Protein AF-A0A9E1Y8K3-F1 (afdb_monomer_lite)

Foldseek 3Di:
DDDQPPLVNDDLVRLVVLLVVLVPDDPVVNCVVCVVNNHDPVSNVVSVVCVVPVVPPPPPVVVVVVVVVVVVVVVVVVVVVVVVLVVLQVVLLVVLLVVLVVLDPPDDDRDPVSVVVNVVSLVSSVVSRHDSVSSVVSNVD

Structure (mmCIF, N/CA/C/O backbone):
data_AF-A0A9E1Y8K3-F1
#
_entry.id   AF-A0A9E1Y8K3-F1
#
loop_
_atom_site.group_PDB
_atom_site.id
_atom_site.type_symbol
_atom_site.label_atom_id
_atom_site.label_alt_id
_atom_site.label_comp_id
_atom_site.label_asym_id
_atom_site.label_entity_id
_atom_site.label_seq_id
_atom_site.pdbx_PDB_ins_code
_atom_site.Cartn_x
_atom_site.Cartn_y
_atom_site.Cartn_z
_atom_site.occupancy
_atom_site.B_iso_or_equiv
_atom_site.auth_seq_id
_atom_site.auth_comp_id
_atom_site.auth_asym_id
_atom_site.auth_atom_id
_atom_site.pdbx_PDB_model_num
ATOM 1 N N . MET A 1 1 ? -9.359 -16.410 57.277 1.00 33.66 1 MET A N 1
ATOM 2 C CA . MET A 1 1 ? -8.849 -15.115 56.788 1.00 33.66 1 MET A CA 1
ATOM 3 C C . MET A 1 1 ? -9.085 -15.085 55.294 1.00 33.66 1 MET A C 1
ATOM 5 O O . MET A 1 1 ? -8.406 -15.805 54.576 1.00 33.66 1 MET A O 1
ATOM 9 N N . SER A 1 2 ? -10.144 -14.404 54.858 1.00 40.62 2 SER A N 1
ATOM 10 C CA . SER A 1 2 ? -10.563 -14.397 53.454 1.00 40.62 2 SER A CA 1
ATOM 11 C C . SER A 1 2 ? -9.537 -13.628 52.632 1.00 40.62 2 SER A C 1
ATOM 13 O O . SER A 1 2 ? -9.235 -12.478 52.930 1.00 40.62 2 SER A O 1
ATOM 15 N N . THR A 1 3 ? -8.951 -14.293 51.646 1.00 45.00 3 THR A N 1
ATOM 16 C CA . THR A 1 3 ? -7.951 -13.719 50.749 1.00 45.00 3 THR A CA 1
ATOM 17 C C . THR A 1 3 ? -8.635 -12.720 49.823 1.00 45.00 3 THR A C 1
ATOM 19 O O . THR A 1 3 ? -9.343 -13.122 48.901 1.00 45.00 3 THR A O 1
ATOM 22 N N . GLU A 1 4 ? -8.455 -11.428 50.089 1.00 52.00 4 GLU A N 1
ATOM 23 C CA . GLU A 1 4 ? -8.949 -10.344 49.240 1.00 52.00 4 GLU A CA 1
ATOM 24 C C . GLU A 1 4 ? -8.302 -10.444 47.848 1.00 52.00 4 GLU A C 1
ATOM 26 O O . GLU A 1 4 ? -7.125 -10.131 47.652 1.00 52.00 4 GLU A O 1
ATOM 31 N N . LYS A 1 5 ? -9.069 -10.903 46.851 1.00 56.53 5 LYS A N 1
ATOM 32 C CA . LYS A 1 5 ? -8.711 -10.727 45.441 1.00 56.53 5 LYS A CA 1
ATOM 33 C C . LYS A 1 5 ? -8.808 -9.236 45.135 1.00 56.53 5 LYS A C 1
ATOM 35 O O . LYS A 1 5 ? -9.896 -8.720 44.907 1.00 56.53 5 LYS A O 1
ATOM 40 N N . SER A 1 6 ? -7.660 -8.560 45.140 1.00 60.91 6 SER A N 1
ATOM 41 C CA . SER A 1 6 ? -7.538 -7.143 44.785 1.00 60.91 6 SER A CA 1
ATOM 42 C C . SER A 1 6 ? -8.340 -6.827 43.517 1.00 60.91 6 SER A C 1
ATOM 44 O O . SER A 1 6 ? -8.236 -7.550 42.518 1.00 60.91 6 SER A O 1
ATOM 46 N N . SER A 1 7 ? -9.116 -5.741 43.540 1.00 60.88 7 SER A N 1
ATOM 47 C CA . SER A 1 7 ? -9.928 -5.237 42.418 1.00 60.88 7 SER A CA 1
ATOM 48 C C . SER A 1 7 ? -9.117 -5.032 41.125 1.00 60.88 7 SER A C 1
ATOM 50 O O . SER A 1 7 ? -9.669 -5.037 40.023 1.00 60.88 7 SER A O 1
ATOM 52 N N . GLN A 1 8 ? -7.788 -4.946 41.238 1.00 64.69 8 GLN A N 1
ATOM 53 C CA . GLN A 1 8 ? -6.845 -4.877 40.119 1.00 64.69 8 GLN A CA 1
ATOM 54 C C . GLN A 1 8 ? -6.645 -6.208 39.373 1.00 64.69 8 GLN A C 1
ATOM 56 O O . GLN A 1 8 ? -6.268 -6.191 38.206 1.00 64.69 8 GLN A O 1
ATOM 61 N N . SER A 1 9 ? -6.924 -7.356 39.998 1.00 79.06 9 SER A N 1
ATOM 62 C CA . SER A 1 9 ? -6.771 -8.688 39.379 1.00 79.06 9 SER A CA 1
ATOM 63 C C . SER A 1 9 ? -7.934 -9.094 38.464 1.00 79.06 9 SER A C 1
ATOM 65 O O . SER A 1 9 ? -7.854 -10.106 37.770 1.00 79.06 9 SER A O 1
ATOM 67 N N . TRP A 1 10 ? -9.014 -8.308 38.448 1.00 82.81 10 TRP A N 1
ATOM 68 C CA . TRP A 1 10 ? -10.224 -8.600 37.684 1.00 82.81 10 TRP A CA 1
ATOM 69 C C . TRP A 1 10 ? -10.087 -8.169 36.226 1.00 82.81 10 TRP A C 1
ATOM 71 O O . TRP A 1 10 ? -9.886 -6.986 35.931 1.00 82.81 10 TRP A O 1
ATOM 81 N N . THR A 1 11 ? -10.268 -9.123 35.311 1.00 85.62 11 THR A N 1
ATOM 82 C CA . THR A 1 11 ? -10.326 -8.852 33.865 1.00 85.62 11 THR A CA 1
ATOM 83 C C . THR A 1 11 ? -11.600 -8.086 33.490 1.00 85.62 11 THR A C 1
ATOM 85 O O . THR A 1 11 ? -12.611 -8.170 34.186 1.00 85.62 11 THR 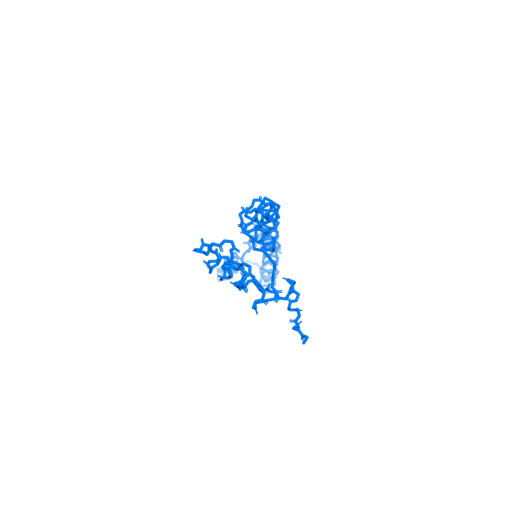A O 1
ATOM 88 N N . LYS A 1 12 ? -11.595 -7.359 32.360 1.00 85.75 12 LYS A N 1
ATOM 89 C CA . LYS A 1 12 ? -12.778 -6.600 31.899 1.00 85.75 12 LYS A CA 1
ATOM 90 C C . LYS A 1 12 ? -14.023 -7.488 31.741 1.00 85.75 12 LYS A C 1
ATOM 92 O O . LYS A 1 12 ? -15.110 -7.070 32.118 1.00 85.75 12 LYS A O 1
ATOM 97 N N . ALA A 1 13 ? -13.858 -8.718 31.249 1.00 87.62 13 ALA A N 1
ATOM 98 C CA . ALA A 1 13 ? -14.954 -9.679 31.118 1.00 87.62 13 ALA A CA 1
ATOM 99 C C . ALA A 1 13 ? -15.578 -10.041 32.479 1.00 87.62 13 ALA A C 1
ATOM 101 O O . ALA A 1 13 ? -16.793 -9.980 32.628 1.00 87.62 13 ALA A O 1
ATOM 102 N N . GLN A 1 14 ? -14.750 -10.316 33.491 1.00 88.19 14 GLN A N 1
ATOM 103 C CA . GLN A 1 14 ? -15.217 -10.628 34.849 1.00 88.19 14 GLN A CA 1
ATOM 104 C C . GLN A 1 14 ? -15.878 -9.426 35.530 1.00 88.19 14 GLN A C 1
ATOM 106 O O . GLN A 1 14 ? -16.865 -9.581 36.242 1.00 88.19 14 GLN A O 1
ATOM 111 N N . ARG A 1 15 ? -15.364 -8.208 35.302 1.00 89.12 15 ARG A N 1
ATOM 112 C CA . ARG A 1 15 ? -16.006 -6.982 35.805 1.00 89.12 15 ARG A CA 1
ATOM 113 C C . ARG A 1 15 ? -17.405 -6.811 35.215 1.00 89.12 15 ARG A C 1
ATOM 115 O O . ARG A 1 15 ? -18.317 -6.429 35.937 1.00 89.12 15 ARG A O 1
ATOM 122 N N . LEU A 1 16 ? -17.576 -7.105 33.923 1.00 88.62 16 LEU A N 1
ATOM 123 C CA . LEU A 1 16 ? -18.877 -7.046 33.258 1.00 88.62 16 LEU A CA 1
ATOM 124 C C . LEU A 1 16 ? -19.850 -8.089 33.821 1.00 88.62 16 LEU A C 1
ATOM 126 O O . LEU A 1 16 ? -20.994 -7.750 34.101 1.00 88.62 16 LEU A O 1
ATOM 130 N N . GLU A 1 17 ? -19.392 -9.325 34.021 1.00 89.12 17 GLU A N 1
ATOM 131 C CA . GLU A 1 17 ? -20.184 -10.398 34.635 1.00 89.12 17 GLU A CA 1
ATOM 132 C C . GLU A 1 17 ? -20.665 -10.010 36.036 1.00 89.12 17 GLU A C 1
ATOM 134 O O . GLU A 1 17 ? -21.866 -10.018 36.296 1.00 89.12 17 GLU A O 1
ATOM 139 N N . ALA A 1 18 ? -19.768 -9.494 36.881 1.00 87.69 18 ALA A N 1
ATOM 140 C CA . ALA A 1 18 ? -20.140 -8.995 38.202 1.00 87.69 18 ALA A CA 1
ATOM 141 C C . ALA A 1 18 ? -21.149 -7.838 38.148 1.00 87.69 18 ALA A C 1
ATOM 143 O O . ALA A 1 18 ? -22.065 -7.785 38.966 1.00 87.69 18 ALA A O 1
ATOM 144 N N . ILE A 1 19 ? -21.024 -6.911 37.190 1.00 88.81 19 ILE A N 1
ATOM 145 C CA . ILE A 1 19 ? -22.012 -5.837 36.997 1.00 88.81 19 ILE A CA 1
ATOM 146 C C . ILE A 1 19 ? -23.380 -6.415 36.607 1.00 88.81 19 ILE A C 1
ATOM 148 O O . ILE A 1 19 ? -24.396 -5.923 37.099 1.00 88.81 19 ILE A O 1
ATOM 152 N N . MET A 1 20 ? -23.421 -7.435 35.742 1.00 88.00 20 MET A N 1
ATOM 153 C CA . MET A 1 20 ? -24.665 -8.090 35.320 1.00 88.00 20 MET A CA 1
ATOM 154 C C . MET A 1 20 ? -25.336 -8.828 36.481 1.00 88.00 20 MET A C 1
ATOM 156 O O . MET A 1 20 ? -26.532 -8.637 36.706 1.00 88.00 20 MET A O 1
ATOM 160 N N . ASP A 1 21 ? -24.566 -9.579 37.266 1.00 85.56 21 ASP A N 1
ATOM 161 C CA . ASP A 1 21 ? -25.060 -10.282 38.454 1.00 85.56 21 ASP A CA 1
ATOM 162 C C . ASP A 1 21 ? -25.622 -9.296 39.485 1.00 85.56 21 ASP A C 1
ATOM 164 O O . ASP A 1 21 ? -26.721 -9.471 40.014 1.00 85.56 21 ASP A O 1
ATOM 168 N N . CYS A 1 22 ? -24.900 -8.197 39.716 1.00 84.69 22 CYS A N 1
ATOM 169 C CA . CYS A 1 22 ? -25.273 -7.159 40.670 1.00 84.69 22 CYS A CA 1
ATOM 170 C C . CYS A 1 22 ? -26.446 -6.284 40.208 1.00 84.69 22 CYS A C 1
ATOM 172 O O . CYS A 1 22 ? -27.049 -5.604 41.036 1.00 84.69 22 CYS A O 1
ATOM 174 N N . HIS A 1 23 ? -26.794 -6.278 38.917 1.00 80.62 23 HIS A N 1
ATOM 175 C CA . HIS A 1 23 ? -27.844 -5.410 38.376 1.00 80.62 23 HIS A CA 1
ATOM 176 C C . HIS A 1 23 ? -29.239 -5.742 38.927 1.00 80.62 23 HIS A C 1
ATOM 178 O O . HIS A 1 23 ? -30.090 -4.860 39.022 1.00 80.62 23 HIS A O 1
ATOM 184 N N . SER A 1 24 ? -29.488 -7.008 39.272 1.00 79.25 24 SER A N 1
ATOM 185 C CA . SER A 1 24 ? -30.803 -7.485 39.725 1.00 79.25 24 SER A CA 1
ATOM 186 C C . SER A 1 24 ? -30.934 -7.612 41.250 1.00 79.25 24 SER A C 1
ATOM 188 O O . SER A 1 24 ? -32.009 -7.943 41.753 1.00 79.25 24 SER A O 1
ATOM 190 N N . LEU A 1 25 ? -29.851 -7.369 41.995 1.00 83.25 25 LEU A N 1
ATOM 191 C CA . LEU A 1 25 ? -29.770 -7.612 43.435 1.00 83.25 25 LEU A CA 1
ATOM 192 C C . LEU A 1 25 ? -30.085 -6.345 44.248 1.00 83.25 25 LEU A C 1
ATOM 194 O O . LEU A 1 25 ? -29.614 -5.256 43.936 1.00 83.25 25 LEU A O 1
ATOM 198 N N . ASN A 1 26 ? -30.836 -6.506 45.343 1.00 83.00 26 ASN A N 1
ATOM 199 C CA . ASN A 1 26 ? -31.027 -5.461 46.360 1.00 83.00 26 ASN A CA 1
ATOM 200 C C . ASN A 1 26 ? -29.731 -5.225 47.164 1.00 83.00 26 ASN A C 1
ATOM 202 O O . ASN A 1 26 ? -28.899 -6.128 47.251 1.00 83.00 26 ASN A O 1
ATOM 206 N N . ASP A 1 27 ? -29.595 -4.066 47.822 1.00 79.19 27 ASP A N 1
ATOM 207 C CA . ASP A 1 27 ? -28.373 -3.636 48.539 1.00 79.19 27 ASP A CA 1
ATOM 208 C C . ASP A 1 27 ? -27.820 -4.667 49.549 1.00 79.19 27 ASP A C 1
ATOM 210 O O . ASP A 1 27 ? -26.601 -4.853 49.651 1.00 79.19 27 ASP A O 1
ATOM 214 N N . ASP A 1 28 ? -28.691 -5.403 50.245 1.00 79.62 28 ASP A N 1
ATOM 215 C CA . ASP A 1 28 ? -28.275 -6.462 51.176 1.00 79.62 28 ASP A CA 1
ATOM 216 C C . ASP A 1 28 ? -27.636 -7.652 50.448 1.00 79.62 28 ASP A C 1
ATOM 218 O O . ASP A 1 28 ? -26.592 -8.169 50.851 1.00 79.62 28 ASP A O 1
ATOM 222 N N . ARG A 1 29 ? -28.237 -8.072 49.328 1.00 81.69 29 ARG A N 1
ATOM 223 C CA . ARG A 1 29 ? -27.730 -9.182 48.508 1.00 81.69 29 ARG A CA 1
ATOM 224 C C . ARG A 1 29 ? -26.478 -8.783 47.738 1.00 81.69 29 ARG A C 1
ATOM 226 O O . ARG A 1 29 ? -25.571 -9.598 47.600 1.00 81.69 29 ARG A O 1
ATOM 233 N N . LEU A 1 30 ? -26.405 -7.527 47.301 1.00 83.75 30 LEU A N 1
ATOM 234 C CA . LEU A 1 30 ? -25.216 -6.939 46.698 1.00 83.75 30 LEU A CA 1
ATOM 235 C C . LEU A 1 30 ? -24.032 -7.002 47.667 1.00 83.75 30 LEU A C 1
ATOM 237 O O . LEU A 1 30 ? -22.939 -7.413 47.286 1.00 83.75 30 LEU A O 1
ATOM 241 N N . SER A 1 31 ? -24.259 -6.642 48.932 1.00 82.75 31 SER A N 1
ATOM 242 C CA . SER A 1 31 ? -23.231 -6.679 49.974 1.00 82.75 31 SER A CA 1
ATOM 243 C C . SER A 1 31 ? -22.744 -8.103 50.260 1.00 82.75 31 SER A C 1
ATOM 245 O O . SER A 1 31 ? -21.540 -8.307 50.422 1.00 82.75 31 SER A O 1
ATOM 247 N N . SER A 1 32 ? -23.642 -9.093 50.272 1.00 85.25 32 SER A N 1
ATOM 248 C CA . SER A 1 32 ? -23.274 -10.510 50.409 1.00 85.25 32 SER A CA 1
ATOM 249 C C . SER A 1 32 ? -22.462 -11.017 49.214 1.00 85.25 32 SER A C 1
ATOM 251 O O . SER A 1 32 ? -21.374 -11.553 49.414 1.00 85.25 32 SER A O 1
ATOM 253 N N . TYR A 1 33 ? -22.912 -10.752 47.983 1.00 85.56 33 TYR A N 1
ATOM 254 C CA . TYR A 1 33 ? -22.184 -11.111 46.758 1.00 85.56 33 TYR A CA 1
ATOM 255 C C . TYR A 1 33 ? -20.790 -10.473 46.712 1.00 85.56 33 TYR A C 1
ATOM 257 O O . TYR A 1 33 ? -19.803 -11.120 46.364 1.00 85.56 33 TYR A O 1
ATOM 265 N N . CYS A 1 34 ? -20.689 -9.202 47.109 1.00 85.31 34 CYS A N 1
ATOM 266 C CA . CYS A 1 34 ? -19.426 -8.480 47.187 1.00 85.31 34 CYS A CA 1
ATOM 267 C C . CYS A 1 34 ? -18.449 -9.158 48.162 1.00 85.31 34 CYS A C 1
ATOM 269 O O . CYS A 1 34 ? -17.287 -9.373 47.821 1.00 85.31 34 CYS A O 1
ATOM 271 N N . ARG A 1 35 ? -18.927 -9.572 49.343 1.00 85.56 35 ARG A N 1
ATOM 272 C CA . ARG A 1 35 ? -18.113 -10.283 50.345 1.00 85.56 35 ARG A CA 1
ATOM 273 C C . ARG A 1 35 ? -17.654 -11.660 49.866 1.00 85.56 35 ARG A C 1
ATOM 275 O O . ARG A 1 35 ? -16.510 -12.020 50.124 1.00 85.56 35 ARG A O 1
ATOM 282 N N . GLU A 1 36 ? -18.512 -12.403 49.170 1.00 84.31 36 GLU A N 1
ATOM 283 C CA . GLU A 1 36 ? -18.173 -13.717 48.599 1.00 84.31 36 GLU A CA 1
ATOM 284 C C . GLU A 1 36 ? -17.104 -13.610 47.507 1.00 84.31 36 GLU A C 1
ATOM 286 O O . GLU A 1 36 ? -16.179 -14.419 47.451 1.00 84.31 36 GLU A O 1
ATOM 291 N N . ASN A 1 37 ? -17.191 -12.568 46.680 1.00 81.56 37 ASN A N 1
ATOM 292 C CA . ASN A 1 37 ? -16.279 -12.345 45.561 1.00 81.56 37 ASN A CA 1
ATOM 293 C C . ASN A 1 37 ? -15.041 -11.503 45.922 1.00 81.56 37 ASN A C 1
ATOM 295 O O . ASN A 1 37 ? -14.169 -11.296 45.077 1.00 81.56 37 ASN A O 1
ATOM 299 N N . GLY A 1 38 ? -14.929 -11.03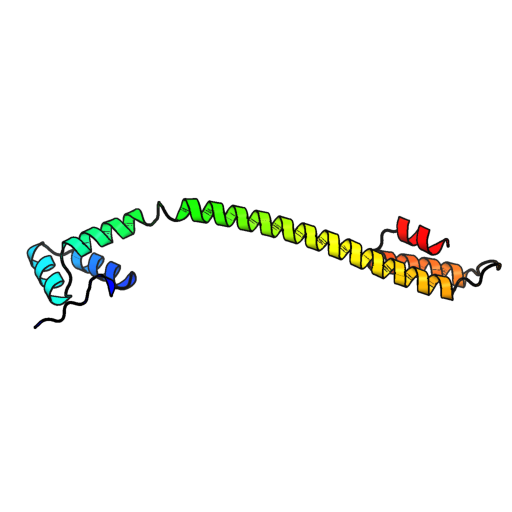0 47.167 1.00 83.31 38 GLY A N 1
ATOM 300 C CA . GLY A 1 38 ? -13.802 -10.215 47.633 1.00 83.31 38 GLY A CA 1
ATOM 301 C C . GLY A 1 38 ? -13.755 -8.811 47.019 1.00 83.31 38 GLY A C 1
ATOM 302 O O . GLY A 1 38 ? -12.679 -8.240 46.869 1.00 83.31 38 GLY A O 1
ATOM 303 N N . ILE A 1 39 ? -14.911 -8.266 46.641 1.00 86.69 39 ILE A N 1
ATOM 304 C CA . ILE A 1 39 ? -15.068 -6.928 46.059 1.00 86.69 39 ILE A CA 1
ATOM 305 C C . ILE A 1 39 ? -15.965 -6.067 46.953 1.00 86.69 39 ILE A C 1
ATOM 307 O O . ILE A 1 39 ? -16.554 -6.544 47.917 1.00 86.69 39 ILE A O 1
ATOM 311 N N . TYR A 1 40 ? -16.066 -4.773 46.653 1.00 86.81 40 TYR A N 1
ATOM 312 C CA . TYR A 1 40 ? -16.876 -3.832 47.424 1.00 86.81 40 TYR A CA 1
ATOM 313 C C . TYR A 1 40 ? -17.910 -3.172 46.505 1.00 86.81 40 TYR A C 1
ATOM 315 O O . TYR A 1 40 ? -17.619 -2.971 45.324 1.00 86.81 40 TYR A O 1
ATOM 323 N N . PRO A 1 41 ? -19.077 -2.747 47.026 1.00 86.19 41 PRO A N 1
ATOM 324 C CA . PRO A 1 41 ? -20.124 -2.133 46.206 1.00 86.19 41 PRO A CA 1
ATOM 325 C C . PRO A 1 41 ? -19.670 -0.890 45.423 1.00 86.19 41 PRO A C 1
ATOM 327 O O . PRO A 1 41 ? -20.191 -0.613 44.344 1.00 86.19 41 PRO A O 1
ATOM 330 N N . HIS A 1 42 ? -18.690 -0.139 45.939 1.00 86.06 42 HIS A N 1
ATOM 331 C CA . HIS A 1 42 ? -18.140 1.021 45.234 1.00 86.06 42 HIS A CA 1
ATOM 332 C C . HIS A 1 42 ? -17.352 0.622 43.977 1.00 86.06 42 HIS A C 1
ATOM 334 O O . HIS A 1 42 ? -17.475 1.311 42.970 1.00 86.06 42 HIS A O 1
ATOM 340 N N . HIS A 1 43 ? -16.648 -0.518 43.988 1.00 87.88 43 HIS A N 1
ATOM 341 C CA . HIS A 1 43 ? -15.938 -1.034 42.813 1.00 87.88 43 HIS A CA 1
ATOM 342 C C . HIS A 1 43 ? -16.908 -1.359 41.669 1.00 87.88 43 HIS A C 1
ATOM 344 O O . HIS A 1 43 ? -16.649 -1.017 40.522 1.00 87.88 43 HIS A O 1
ATOM 350 N N . VAL A 1 44 ? -18.066 -1.959 41.971 1.00 87.88 44 VAL A N 1
ATOM 351 C CA . VAL A 1 44 ? -19.086 -2.281 40.953 1.00 87.88 44 VAL A CA 1
ATOM 352 C C . VAL A 1 44 ? -19.653 -1.004 40.316 1.00 87.88 44 VAL A C 1
ATOM 354 O O . VAL A 1 44 ? -19.865 -0.946 39.104 1.00 87.88 44 VAL A O 1
ATOM 357 N N . LYS A 1 45 ? -19.870 0.044 41.123 1.00 87.56 45 LYS A N 1
ATOM 358 C CA . LYS A 1 45 ? -20.328 1.359 40.641 1.00 87.56 45 LYS A CA 1
ATOM 359 C C . LYS A 1 45 ? -19.269 2.057 39.785 1.00 87.56 45 LYS A C 1
ATOM 361 O O . LYS A 1 45 ? -19.615 2.611 38.743 1.00 87.56 45 LYS A O 1
ATOM 366 N N . GLU A 1 46 ? -18.009 2.004 40.205 1.00 88.38 46 GLU A N 1
ATOM 367 C CA . GLU A 1 46 ? -16.869 2.546 39.462 1.00 88.38 46 GLU A CA 1
ATOM 368 C C . GLU A 1 46 ? -16.725 1.849 38.108 1.00 88.38 46 GLU A C 1
ATOM 370 O O . GLU A 1 46 ? -16.781 2.512 37.078 1.00 88.38 46 GLU A O 1
ATOM 375 N N . TRP A 1 47 ? -16.713 0.514 38.079 1.00 89.31 47 TRP A N 1
ATOM 376 C CA . TRP A 1 47 ? -16.627 -0.237 36.827 1.00 89.31 47 TRP A CA 1
ATOM 377 C C . TRP A 1 47 ? -17.788 0.077 35.883 1.00 89.31 47 TRP A C 1
ATOM 379 O O . TRP A 1 47 ? -17.576 0.233 34.684 1.00 89.31 47 TRP A O 1
ATOM 389 N N . LYS A 1 48 ? -19.013 0.235 36.400 1.00 87.31 48 LY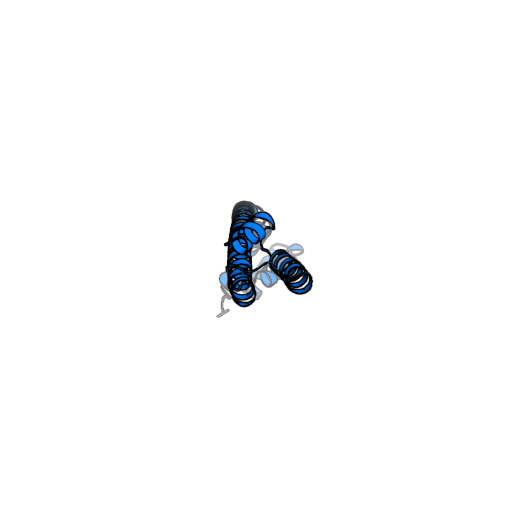S A N 1
ATOM 390 C CA . LYS A 1 48 ? -20.159 0.665 35.584 1.00 87.31 48 LYS A CA 1
ATOM 391 C C . LYS A 1 48 ? -19.916 2.036 34.940 1.00 87.31 48 LYS A C 1
ATOM 393 O O . LYS A 1 48 ? -20.248 2.218 33.772 1.00 87.31 48 LYS A O 1
ATOM 398 N N . SER A 1 49 ? -19.339 2.984 35.677 1.00 86.12 49 SER A N 1
ATOM 399 C CA . SER A 1 49 ? -18.971 4.307 35.157 1.00 86.12 49 SER A CA 1
ATOM 400 C C . SER A 1 49 ? -17.829 4.230 34.135 1.00 86.12 49 SER A C 1
ATOM 402 O O . SER A 1 49 ? -17.885 4.883 33.091 1.00 86.12 49 SER A O 1
ATOM 404 N N . ASP A 1 50 ? -16.824 3.394 34.384 1.00 85.75 50 ASP A N 1
ATOM 405 C CA . ASP A 1 50 ? -15.699 3.171 33.471 1.00 85.75 50 ASP A CA 1
ATOM 406 C C . ASP A 1 50 ? -16.184 2.620 32.125 1.00 85.75 50 ASP A C 1
ATOM 408 O O . ASP A 1 50 ? -15.870 3.180 31.076 1.00 85.75 50 ASP A O 1
ATOM 412 N N . PHE A 1 51 ? -17.050 1.598 32.136 1.00 84.00 51 PHE A N 1
ATOM 413 C CA . PHE A 1 51 ? -17.639 1.032 30.915 1.00 84.00 51 PHE A CA 1
ATOM 414 C C . PHE A 1 51 ? -18.449 2.054 30.101 1.00 84.00 51 PHE A C 1
ATOM 416 O O . PHE A 1 51 ? -18.505 1.962 28.874 1.00 84.00 51 PHE A O 1
ATOM 423 N N . LEU A 1 52 ? -19.069 3.035 30.762 1.00 81.94 52 LEU A N 1
ATOM 424 C CA . LEU A 1 52 ? -19.825 4.100 30.097 1.00 81.94 52 LEU A CA 1
ATOM 425 C C . LEU A 1 52 ? -18.923 5.230 29.567 1.00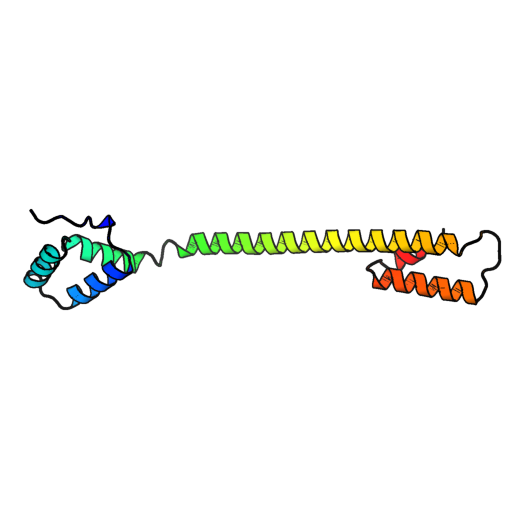 81.94 52 LEU A C 1
ATOM 427 O O . LEU A 1 52 ? -19.270 5.873 28.575 1.00 81.94 52 LEU A O 1
ATOM 431 N N . SER A 1 53 ? -17.773 5.474 30.202 1.00 75.00 53 SER A N 1
ATOM 432 C CA . SER A 1 53 ? -16.874 6.596 29.891 1.00 75.00 53 SER A CA 1
ATOM 433 C C . SER A 1 53 ? -15.741 6.247 28.917 1.00 75.00 53 SER A C 1
ATOM 435 O O . SER A 1 53 ? -15.322 7.105 28.134 1.00 75.00 53 SER A O 1
ATOM 437 N N . GLU A 1 54 ? -15.274 4.995 28.889 1.00 64.00 54 GLU A N 1
ATOM 438 C CA . GLU A 1 54 ? -14.073 4.584 28.142 1.00 64.00 54 GLU A CA 1
ATOM 439 C C . GLU A 1 54 ? -14.213 4.730 26.608 1.00 64.00 54 GLU A C 1
ATOM 441 O O . GLU A 1 54 ? -13.217 4.891 25.896 1.00 64.00 54 GLU A O 1
ATOM 446 N N . ASN A 1 55 ? -15.449 4.798 26.098 1.00 58.75 55 ASN A N 1
ATOM 447 C CA . ASN A 1 55 ? -15.738 5.047 24.681 1.00 58.75 55 ASN A CA 1
ATOM 448 C C . ASN A 1 55 ? -15.519 6.505 24.228 1.00 58.75 55 ASN A C 1
ATOM 450 O O . ASN A 1 55 ? -15.497 6.758 23.026 1.00 58.75 55 ASN A O 1
ATOM 454 N N . GLN A 1 56 ? -15.372 7.479 25.135 1.00 59.09 56 GLN A N 1
ATOM 455 C CA . GLN A 1 56 ? -15.339 8.898 24.740 1.00 59.09 56 GLN A CA 1
ATOM 456 C C . GLN A 1 56 ? -13.927 9.492 24.626 1.00 59.09 56 GLN A C 1
ATOM 458 O O . GLN A 1 56 ? -13.681 10.323 23.752 1.00 59.09 56 GLN A O 1
ATOM 463 N N . ALA A 1 57 ? -12.982 9.074 25.473 1.00 57.56 57 ALA A N 1
ATOM 464 C CA . ALA A 1 57 ? -11.661 9.711 25.550 1.00 57.56 57 ALA A CA 1
ATOM 465 C C . ALA A 1 57 ? -10.596 9.067 24.640 1.00 57.56 57 ALA A C 1
ATOM 467 O O . ALA A 1 57 ? -9.718 9.760 24.128 1.00 57.56 57 ALA A O 1
ATOM 468 N N . SER A 1 58 ? -10.673 7.754 24.404 1.00 57.75 58 SER A N 1
ATOM 469 C CA . SER A 1 58 ? -9.665 6.996 23.640 1.00 57.75 58 SER A CA 1
ATOM 470 C C . SER A 1 58 ? -9.792 7.163 22.117 1.00 57.75 58 SER A C 1
ATOM 472 O O . SER A 1 58 ? -8.820 7.006 21.375 1.00 57.75 58 SER A O 1
ATOM 474 N N . ASP A 1 59 ? -10.978 7.534 21.639 1.00 60.75 59 ASP A N 1
ATOM 475 C CA . ASP A 1 59 ? -11.323 7.484 20.220 1.00 60.75 59 ASP A CA 1
ATOM 476 C C . ASP A 1 59 ? -10.812 8.712 19.434 1.00 60.75 59 ASP A C 1
ATOM 478 O O . ASP A 1 59 ? -10.444 8.622 18.264 1.00 60.75 59 ASP A O 1
ATOM 482 N N . SER A 1 60 ? -10.712 9.885 20.065 1.00 62.34 60 SER A N 1
ATOM 483 C CA . SER A 1 60 ? -10.310 11.120 19.371 1.00 62.34 60 SER A CA 1
ATOM 484 C C . SER A 1 60 ? -8.809 11.155 19.046 1.00 62.34 60 SER A C 1
ATOM 486 O O . SER A 1 60 ? -8.435 11.374 17.888 1.00 62.34 60 SER A O 1
ATOM 488 N N . THR A 1 61 ? -7.954 10.869 20.031 1.00 66.06 61 THR A N 1
ATOM 489 C CA . THR A 1 61 ? -6.493 10.804 19.867 1.00 66.06 61 THR A CA 1
ATOM 490 C C . THR A 1 61 ? -6.095 9.642 18.957 1.00 66.06 61 THR A C 1
ATOM 492 O O . THR A 1 61 ? -5.323 9.842 18.017 1.00 66.06 61 THR A O 1
ATOM 495 N N . SER A 1 62 ? -6.707 8.463 19.137 1.00 76.12 62 SER A N 1
ATOM 496 C CA . SER A 1 62 ? -6.449 7.296 18.283 1.00 76.12 62 SER A CA 1
ATOM 497 C C . SER A 1 62 ? -6.840 7.557 16.825 1.00 76.12 62 SER A C 1
ATOM 499 O O . SER A 1 62 ? -6.063 7.280 15.911 1.00 76.12 62 SER A O 1
ATOM 501 N N . ARG A 1 63 ? -7.992 8.193 16.558 1.00 79.25 63 ARG A N 1
ATOM 502 C CA . ARG A 1 63 ? -8.385 8.558 15.183 1.00 79.25 63 ARG A CA 1
ATOM 503 C C . ARG A 1 63 ? -7.432 9.562 14.541 1.00 79.25 63 ARG A C 1
ATOM 505 O O . ARG A 1 63 ? -7.181 9.472 13.337 1.00 79.25 63 ARG A O 1
ATOM 512 N N . GLN A 1 64 ? -6.931 10.544 15.291 1.00 85.19 64 GLN A N 1
ATOM 513 C CA . GLN A 1 64 ? -5.969 11.516 14.763 1.00 85.19 64 GLN A CA 1
ATOM 514 C C . GLN A 1 64 ? -4.635 10.852 14.419 1.00 85.19 64 GLN A C 1
ATOM 516 O O . GLN A 1 64 ? -4.092 11.096 13.340 1.00 85.19 64 GLN A O 1
ATOM 521 N N . GLU A 1 65 ? -4.140 9.980 15.291 1.00 87.81 65 GLU A N 1
ATOM 522 C CA . GLU A 1 65 ? -2.921 9.212 15.057 1.00 87.81 65 GLU A CA 1
ATOM 523 C C . GLU A 1 65 ? -3.074 8.265 13.861 1.00 87.81 65 GLU A C 1
ATOM 525 O O . GLU A 1 65 ? -2.255 8.289 12.943 1.00 87.81 65 GLU A O 1
ATOM 530 N N . GLN A 1 66 ? -4.193 7.543 13.766 1.00 87.56 66 GLN A N 1
ATOM 531 C CA . GLN A 1 66 ? -4.509 6.708 12.605 1.00 87.56 66 GLN A CA 1
ATOM 532 C C . GLN A 1 66 ? -4.569 7.513 11.300 1.00 87.56 66 GLN A C 1
ATOM 534 O O . GLN A 1 66 ? -4.118 7.036 10.257 1.00 87.56 66 GLN A O 1
ATOM 539 N N . LYS A 1 67 ? -5.115 8.737 11.321 1.00 92.31 67 LYS A N 1
ATOM 540 C CA . LYS A 1 67 ? -5.122 9.620 10.143 1.00 92.31 67 LYS A CA 1
ATOM 541 C C . LYS A 1 67 ? -3.707 10.031 9.742 1.00 92.31 67 LYS A C 1
ATOM 543 O O . LYS A 1 67 ? -3.390 9.953 8.555 1.00 92.31 67 LYS A O 1
ATOM 548 N N . LYS A 1 68 ? -2.862 10.421 10.703 1.00 94.50 68 LYS A N 1
ATOM 549 C CA . LYS A 1 68 ? -1.452 10.770 10.455 1.00 94.50 68 LYS A CA 1
ATOM 550 C C . LYS A 1 68 ? -0.688 9.582 9.872 1.00 94.50 68 LYS A C 1
ATOM 552 O O . LYS A 1 68 ? -0.066 9.721 8.824 1.00 94.50 68 LYS A O 1
ATOM 557 N N . LEU A 1 69 ? -0.823 8.402 10.477 1.00 94.38 69 LEU A N 1
ATOM 558 C CA . LEU A 1 69 ? -0.192 7.169 10.001 1.00 94.38 69 LEU A CA 1
ATOM 559 C C . LEU A 1 69 ? -0.640 6.805 8.580 1.00 94.38 69 LEU A C 1
ATOM 561 O O . LEU A 1 69 ? 0.191 6.480 7.737 1.00 94.38 69 LEU A O 1
ATOM 565 N N . LYS A 1 70 ? -1.938 6.918 8.268 1.00 95.56 70 LYS A N 1
ATOM 566 C CA . LYS A 1 70 ? -2.458 6.676 6.909 1.00 95.56 70 LYS A CA 1
ATOM 567 C C . 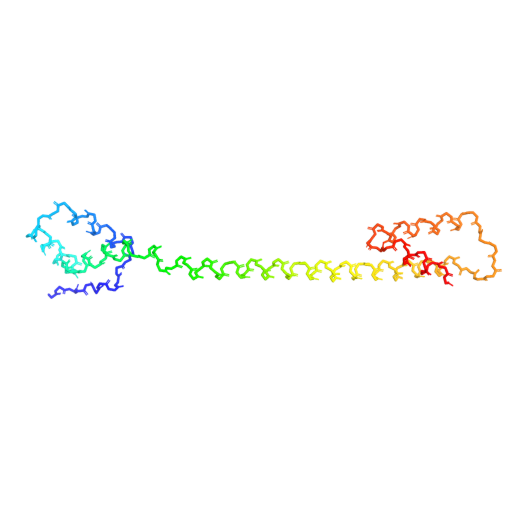LYS A 1 70 ? -1.909 7.671 5.884 1.00 95.56 70 LYS A C 1
ATOM 569 O O . LYS A 1 70 ? -1.584 7.278 4.764 1.00 95.56 70 LYS A O 1
ATOM 574 N N . GLN A 1 71 ? -1.819 8.952 6.242 1.00 96.50 71 GLN A N 1
ATOM 575 C CA . GLN A 1 71 ? -1.251 9.982 5.367 1.00 96.50 71 GLN A CA 1
ATOM 576 C C . GLN A 1 71 ? 0.232 9.728 5.102 1.00 96.50 71 GLN A C 1
ATOM 578 O O . GLN A 1 71 ? 0.657 9.772 3.947 1.00 96.50 71 GLN A O 1
ATOM 583 N N . GLU A 1 72 ? 0.987 9.404 6.148 1.00 96.50 72 GLU A N 1
ATOM 584 C CA . GLU A 1 72 ? 2.413 9.124 6.047 1.00 96.50 72 GLU A CA 1
ATOM 585 C C . GLU A 1 72 ? 2.679 7.865 5.224 1.00 96.50 72 GLU A C 1
ATOM 587 O O . GLU A 1 72 ? 3.489 7.885 4.302 1.00 96.50 72 GLU A O 1
ATOM 592 N N . ASN A 1 73 ? 1.910 6.800 5.448 1.00 97.12 73 ASN A N 1
ATOM 593 C CA . ASN A 1 73 ? 2.014 5.582 4.653 1.00 97.12 73 ASN A CA 1
ATOM 594 C C . ASN A 1 73 ? 1.755 5.859 3.160 1.00 97.12 73 ASN A C 1
ATOM 596 O O . ASN A 1 73 ? 2.541 5.460 2.303 1.00 97.12 73 ASN A O 1
ATOM 600 N N . LYS A 1 74 ? 0.722 6.651 2.838 1.00 97.19 74 LYS A N 1
ATOM 601 C CA . LYS A 1 74 ? 0.434 7.068 1.456 1.00 97.19 74 LYS A CA 1
ATOM 602 C C . LYS A 1 74 ? 1.547 7.935 0.858 1.00 97.19 74 LYS A C 1
ATOM 604 O O . LYS A 1 74 ? 1.817 7.841 -0.341 1.00 97.19 74 LYS A O 1
ATOM 609 N N . ARG A 1 75 ? 2.175 8.804 1.658 1.00 97.44 75 ARG A N 1
ATOM 610 C CA . ARG A 1 75 ? 3.321 9.626 1.237 1.00 97.44 75 ARG A CA 1
ATOM 611 C C . ARG A 1 75 ? 4.516 8.737 0.899 1.00 97.44 75 ARG A C 1
ATOM 613 O O . ARG A 1 75 ? 5.060 8.861 -0.197 1.00 97.44 75 ARG A O 1
ATOM 620 N N . LEU A 1 76 ? 4.857 7.815 1.795 1.00 97.50 76 LEU A N 1
ATOM 621 C CA . LEU A 1 76 ? 5.965 6.877 1.637 1.00 97.50 76 LEU A CA 1
ATOM 622 C C . LEU A 1 76 ? 5.765 5.958 0.428 1.00 97.50 76 LEU A C 1
ATOM 624 O O . LEU A 1 76 ? 6.672 5.832 -0.387 1.00 97.50 76 LEU A O 1
ATOM 628 N N . GLN A 1 77 ? 4.565 5.406 0.231 1.00 96.75 77 GLN A N 1
ATOM 629 C CA . GLN A 1 77 ? 4.244 4.595 -0.952 1.00 96.75 77 GLN A CA 1
ATOM 630 C C . GLN A 1 77 ? 4.444 5.368 -2.263 1.00 96.75 77 GLN A C 1
ATOM 632 O O . GLN A 1 77 ? 4.995 4.841 -3.227 1.00 96.75 77 GLN A O 1
ATOM 637 N N . LYS A 1 78 ? 4.025 6.639 -2.319 1.00 97.12 78 LYS A N 1
ATOM 638 C CA . LYS A 1 78 ? 4.246 7.479 -3.508 1.00 97.12 78 LYS A CA 1
ATOM 639 C C . LYS A 1 78 ? 5.726 7.739 -3.762 1.00 97.12 78 LYS A C 1
ATOM 641 O O . LYS A 1 78 ? 6.140 7.778 -4.918 1.00 97.12 78 LYS A O 1
ATOM 646 N N . GLU A 1 79 ? 6.495 7.981 -2.707 1.00 95.88 79 GLU A N 1
ATOM 647 C CA . GLU A 1 79 ? 7.933 8.219 -2.812 1.00 95.88 79 GLU A CA 1
ATOM 648 C C . GLU A 1 79 ? 8.663 6.966 -3.307 1.00 95.88 79 GLU A C 1
ATOM 650 O O . GLU A 1 79 ? 9.474 7.056 -4.228 1.00 95.88 79 GLU A O 1
ATOM 655 N N . LEU A 1 80 ? 8.298 5.805 -2.764 1.00 95.94 80 LEU A N 1
ATOM 656 C CA . LEU A 1 80 ? 8.811 4.502 -3.169 1.00 95.94 80 LEU A CA 1
ATOM 657 C C . LEU A 1 80 ? 8.505 4.228 -4.648 1.00 95.94 80 LEU A C 1
ATOM 659 O O . LEU A 1 80 ? 9.427 4.026 -5.430 1.00 95.94 80 LEU A O 1
ATOM 663 N N . ASN A 1 81 ? 7.252 4.396 -5.081 1.00 94.75 81 ASN A N 1
ATOM 664 C CA . ASN A 1 81 ? 6.875 4.208 -6.488 1.00 94.75 81 ASN A CA 1
ATOM 665 C C . ASN A 1 81 ? 7.630 5.142 -7.450 1.00 94.75 81 ASN A C 1
ATOM 667 O O . ASN A 1 81 ? 7.931 4.767 -8.582 1.00 94.75 81 ASN A O 1
ATOM 671 N N . ARG A 1 82 ? 7.923 6.383 -7.036 1.00 93.88 82 ARG A N 1
ATOM 672 C CA . ARG A 1 82 ? 8.720 7.316 -7.851 1.00 93.88 82 ARG A CA 1
ATOM 673 C C . ARG A 1 82 ? 10.168 6.849 -7.978 1.00 93.88 82 ARG A C 1
ATOM 675 O O . ARG A 1 82 ? 10.724 6.940 -9.070 1.00 93.88 82 ARG A O 1
ATOM 682 N N . LYS A 1 83 ? 10.755 6.363 -6.882 1.00 95.06 83 LYS A N 1
ATOM 683 C CA . LYS A 1 83 ? 12.124 5.834 -6.847 1.00 95.06 83 LYS A CA 1
ATOM 684 C C . LYS A 1 83 ? 12.247 4.569 -7.693 1.00 95.06 83 LYS A C 1
ATOM 686 O O . LYS A 1 83 ? 13.107 4.527 -8.565 1.00 95.06 83 LYS A O 1
ATOM 691 N N .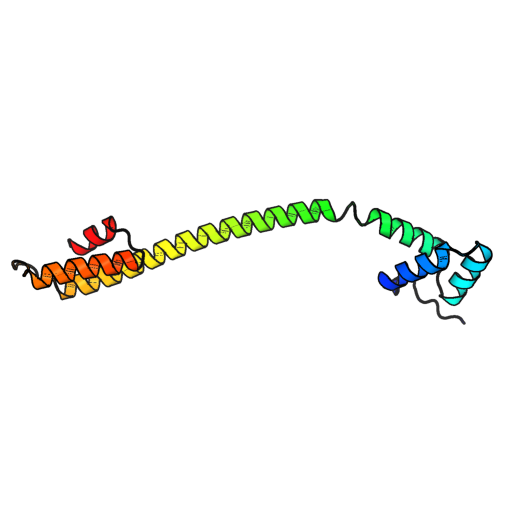 ASP A 1 84 ? 11.335 3.615 -7.534 1.00 94.88 84 ASP A N 1
ATOM 692 C CA . ASP A 1 84 ? 11.328 2.369 -8.309 1.00 94.88 84 ASP A CA 1
ATOM 693 C C . ASP A 1 84 ? 11.124 2.622 -9.806 1.00 94.88 84 ASP A C 1
ATOM 695 O O . ASP A 1 84 ? 11.775 1.996 -10.645 1.00 94.88 84 ASP A O 1
ATOM 699 N N . ARG A 1 85 ? 10.281 3.599 -10.168 1.00 92.81 85 ARG A N 1
ATOM 700 C CA . ARG A 1 85 ? 10.126 4.025 -11.565 1.00 92.81 85 ARG A CA 1
ATOM 701 C C . ARG A 1 85 ? 11.417 4.612 -12.141 1.00 92.81 85 ARG A C 1
ATOM 703 O O . ARG A 1 85 ? 11.773 4.296 -13.268 1.00 92.81 85 ARG A O 1
ATOM 710 N N . GLY A 1 86 ? 12.118 5.459 -11.388 1.00 94.19 86 GLY A N 1
ATOM 711 C CA . GLY A 1 86 ? 13.406 6.009 -11.828 1.00 94.19 86 GLY A CA 1
ATOM 712 C C . GLY A 1 86 ? 14.500 4.941 -11.937 1.00 94.19 86 GLY A C 1
ATOM 713 O O . GLY A 1 86 ? 15.308 4.967 -12.866 1.00 94.19 86 GLY A O 1
ATOM 714 N N . LEU A 1 87 ? 14.506 3.976 -11.017 1.00 95.38 87 LEU A N 1
ATOM 715 C CA . LEU A 1 87 ? 15.463 2.873 -11.009 1.00 95.38 87 LEU A CA 1
ATOM 716 C C . LEU A 1 87 ? 15.237 1.918 -12.188 1.00 95.38 87 LEU A C 1
ATOM 718 O O . LEU A 1 87 ? 16.193 1.594 -12.891 1.00 95.38 87 LEU A O 1
ATOM 722 N N . SER A 1 88 ? 13.988 1.522 -12.443 1.00 94.19 88 SER A N 1
ATOM 723 C CA . SER A 1 88 ? 13.626 0.692 -13.604 1.00 94.19 88 SER A CA 1
ATOM 724 C C . SER A 1 88 ? 13.939 1.390 -14.928 1.00 94.19 88 SER A C 1
ATOM 726 O O . SER A 1 88 ? 14.562 0.784 -15.795 1.00 94.19 88 SER A O 1
ATOM 728 N N . GLU A 1 89 ? 13.624 2.682 -15.054 1.00 94.38 89 GLU A N 1
ATOM 729 C CA . GLU A 1 89 ? 13.983 3.490 -16.225 1.00 94.38 89 GLU A CA 1
ATOM 730 C C . GLU A 1 89 ? 15.501 3.519 -16.453 1.00 94.38 89 GLU A C 1
ATOM 732 O O . GLU A 1 89 ? 15.966 3.255 -17.560 1.00 94.38 89 GLU A O 1
ATOM 737 N N . THR A 1 90 ? 16.289 3.761 -15.404 1.00 94.69 90 THR A N 1
ATOM 738 C CA . THR A 1 90 ? 17.757 3.779 -15.510 1.00 94.69 90 THR A CA 1
ATOM 739 C C . THR A 1 90 ? 18.308 2.407 -15.908 1.00 94.69 90 THR A C 1
ATOM 741 O O . THR A 1 90 ? 19.168 2.320 -16.784 1.00 94.69 90 THR A O 1
ATOM 744 N N . ALA A 1 91 ? 17.802 1.325 -15.310 1.00 95.81 91 ALA A N 1
ATOM 745 C CA . ALA A 1 91 ? 18.217 -0.036 -15.642 1.00 95.81 91 ALA A CA 1
ATOM 746 C C . ALA A 1 91 ? 17.883 -0.395 -17.100 1.00 95.81 91 ALA A C 1
ATOM 748 O O . ALA A 1 91 ? 18.744 -0.901 -17.821 1.00 95.81 91 ALA A O 1
ATOM 749 N N . ALA A 1 92 ? 16.669 -0.077 -17.554 1.00 95.06 92 ALA A N 1
ATOM 750 C CA . ALA A 1 92 ? 16.231 -0.313 -18.925 1.00 95.06 92 ALA A CA 1
ATOM 751 C C . ALA A 1 92 ? 17.074 0.474 -19.943 1.00 95.06 92 ALA A C 1
ATOM 753 O O . ALA A 1 92 ? 17.513 -0.092 -20.945 1.00 95.06 92 ALA A O 1
ATOM 754 N N . LEU A 1 93 ? 17.382 1.746 -19.663 1.00 94.88 93 LEU A N 1
ATOM 755 C CA . LEU A 1 93 ? 18.244 2.567 -20.521 1.00 94.88 93 LEU A CA 1
ATOM 756 C C . LEU A 1 93 ? 19.692 2.055 -20.567 1.00 94.88 93 LEU A C 1
ATOM 758 O O . LEU A 1 93 ? 20.301 2.050 -21.635 1.00 94.88 93 LEU A O 1
ATOM 762 N N . LEU A 1 94 ? 20.244 1.583 -19.444 1.00 95.31 94 LEU A N 1
ATOM 763 C CA . LEU A 1 94 ? 21.586 0.987 -19.408 1.00 95.31 94 LEU A CA 1
ATOM 764 C C . LEU A 1 94 ? 21.666 -0.299 -20.238 1.00 95.31 94 LEU A C 1
ATOM 766 O O . LEU A 1 94 ? 22.647 -0.518 -20.951 1.00 95.31 94 LEU A O 1
ATOM 770 N N . VAL A 1 95 ? 20.638 -1.147 -20.161 1.00 94.44 95 VAL A N 1
ATOM 771 C CA . VAL A 1 95 ? 20.548 -2.359 -20.985 1.00 94.44 95 VAL A CA 1
ATOM 772 C C . VAL A 1 95 ? 20.425 -1.990 -22.462 1.00 94.44 95 VAL A C 1
ATOM 774 O O . VAL A 1 95 ? 21.166 -2.543 -23.276 1.00 94.44 95 VAL A O 1
ATOM 777 N N . LEU A 1 96 ? 19.557 -1.030 -22.802 1.00 93.12 96 LEU A N 1
ATOM 778 C CA . LEU A 1 96 ? 19.403 -0.529 -24.168 1.00 93.12 96 LEU A CA 1
ATOM 779 C C . LEU A 1 96 ? 20.731 -0.017 -24.729 1.00 93.12 96 LEU A C 1
ATOM 781 O O . LEU A 1 96 ? 21.117 -0.446 -25.807 1.00 93.12 96 LEU A O 1
ATOM 785 N N . SER A 1 97 ? 21.449 0.825 -23.980 1.00 91.38 97 SER A N 1
ATOM 786 C CA . SER A 1 97 ? 22.749 1.380 -24.383 1.00 91.38 97 SER A CA 1
ATOM 787 C C . SER A 1 97 ? 23.780 0.292 -24.695 1.00 91.38 97 SER A C 1
ATOM 789 O O . SER A 1 97 ? 24.475 0.358 -25.705 1.00 91.38 97 SER A O 1
ATOM 791 N N . LYS A 1 98 ? 23.861 -0.752 -23.863 1.00 91.94 98 LYS A N 1
ATOM 792 C CA . LYS A 1 98 ? 24.790 -1.866 -24.107 1.00 91.94 98 LYS A CA 1
ATOM 793 C C . LYS A 1 98 ? 24.399 -2.684 -25.334 1.00 91.94 98 LYS A C 1
ATOM 795 O O . LYS A 1 98 ? 25.264 -3.068 -26.117 1.00 91.94 98 LYS A O 1
ATOM 800 N N . LYS A 1 99 ? 23.104 -2.974 -25.494 1.00 91.25 99 LYS A N 1
ATOM 801 C CA . LYS A 1 99 ? 22.602 -3.754 -26.632 1.00 91.25 99 LYS A CA 1
ATOM 802 C C . LYS A 1 99 ? 22.717 -2.969 -27.943 1.00 91.25 99 LYS A C 1
ATOM 804 O O . LYS A 1 99 ? 23.078 -3.562 -28.952 1.00 91.25 99 LYS A O 1
ATOM 809 N N . SER A 1 100 ? 22.475 -1.656 -27.930 1.00 87.88 100 SER A N 1
ATOM 810 C CA . SER A 1 100 ? 22.644 -0.795 -29.104 1.00 87.88 100 SER A CA 1
ATOM 811 C C . SER A 1 100 ? 24.110 -0.716 -29.526 1.00 87.88 100 SER A C 1
ATOM 813 O O . SER A 1 100 ? 24.416 -0.965 -30.685 1.00 87.88 100 SER A O 1
ATOM 815 N N . GLN A 1 101 ? 25.038 -0.485 -28.595 1.00 86.31 101 GLN A N 1
ATOM 816 C CA . GLN A 1 101 ? 26.478 -0.456 -28.891 1.00 86.31 101 GLN A CA 1
ATOM 817 C C . GLN A 1 101 ? 27.000 -1.756 -29.522 1.00 86.31 101 GLN A C 1
ATOM 819 O O . GLN A 1 101 ? 27.924 -1.715 -30.325 1.00 86.31 101 GLN A O 1
ATOM 824 N N . ALA A 1 102 ? 26.409 -2.908 -29.190 1.00 85.38 102 ALA A N 1
ATOM 825 C CA . ALA A 1 102 ? 26.783 -4.187 -29.793 1.00 85.38 102 ALA A CA 1
ATOM 826 C C . ALA A 1 102 ? 26.346 -4.323 -31.266 1.00 85.38 102 ALA A C 1
ATOM 828 O O . ALA A 1 102 ? 26.964 -5.077 -32.015 1.00 85.38 102 ALA A O 1
ATOM 829 N N . ILE A 1 103 ? 25.288 -3.615 -31.676 1.00 80.75 103 ILE A N 1
ATOM 830 C CA . ILE A 1 103 ? 24.752 -3.636 -33.047 1.00 80.75 103 ILE A CA 1
ATOM 831 C C . ILE A 1 103 ? 25.353 -2.488 -33.875 1.00 80.75 103 ILE A C 1
ATOM 833 O O . ILE A 1 103 ? 25.618 -2.656 -35.067 1.00 80.75 103 ILE A O 1
ATOM 837 N N . TRP A 1 104 ? 25.606 -1.326 -33.263 1.00 75.62 104 TRP A N 1
ATOM 838 C CA . TRP A 1 104 ? 26.217 -0.184 -33.943 1.00 75.62 104 TRP A CA 1
ATOM 839 C C . TRP A 1 104 ? 27.720 -0.372 -34.139 1.00 75.62 104 TRP A C 1
ATOM 841 O O . TRP A 1 104 ? 28.532 -0.094 -33.259 1.00 75.62 104 TRP A O 1
ATOM 851 N N . VAL A 1 105 ? 28.117 -0.740 -35.352 1.00 65.81 105 VAL A N 1
ATOM 852 C CA . VAL A 1 105 ? 29.514 -0.643 -35.788 1.00 65.81 105 VAL A CA 1
ATOM 853 C C . VAL A 1 105 ? 29.648 0.661 -36.576 1.00 65.81 105 VAL A C 1
ATOM 855 O O . VAL A 1 105 ? 29.253 0.736 -37.740 1.00 65.81 105 VAL A O 1
ATOM 858 N N . GLY A 1 106 ? 30.107 1.724 -35.910 1.00 64.69 106 GLY A N 1
ATOM 859 C CA . GLY A 1 106 ? 30.079 3.095 -36.434 1.00 64.69 106 GLY A CA 1
ATOM 860 C C . GLY A 1 106 ? 30.649 3.257 -37.849 1.00 64.69 106 GLY A C 1
ATOM 861 O O . GLY A 1 106 ? 31.641 2.631 -38.216 1.00 64.69 106 GLY A O 1
ATOM 862 N N . GLY A 1 107 ? 30.009 4.123 -38.646 1.00 63.41 107 GLY A N 1
ATOM 863 C CA . GLY A 1 107 ? 30.473 4.511 -39.985 1.00 63.41 107 GLY A CA 1
ATOM 864 C C . GLY A 1 107 ? 29.915 3.699 -41.162 1.00 63.41 107 GLY A C 1
ATOM 865 O O . GLY A 1 107 ? 30.344 3.924 -42.292 1.00 63.41 107 GLY A O 1
ATOM 866 N N . ARG A 1 108 ? 28.959 2.782 -40.947 1.00 65.56 108 ARG A N 1
ATOM 867 C CA . ARG A 1 108 ? 28.278 2.041 -42.029 1.00 65.56 108 ARG A CA 1
ATOM 868 C C . ARG A 1 108 ? 26.791 2.378 -42.116 1.00 65.56 108 ARG A C 1
ATOM 870 O O . ARG A 1 108 ? 26.154 2.701 -41.119 1.00 65.56 108 ARG A O 1
ATOM 877 N N . LEU A 1 109 ? 26.239 2.261 -43.324 1.00 72.19 109 LEU A N 1
ATOM 878 C CA . LEU A 1 109 ? 24.797 2.312 -43.555 1.00 72.19 109 LEU A CA 1
ATOM 879 C C . LEU A 1 109 ? 24.131 1.151 -42.799 1.00 72.19 109 LEU A C 1
ATOM 881 O O . LEU A 1 109 ? 24.474 -0.007 -43.035 1.00 72.19 109 LEU A O 1
ATOM 885 N N . THR A 1 110 ? 23.198 1.452 -41.895 1.00 72.56 110 THR A N 1
ATOM 886 C CA . THR A 1 110 ? 22.497 0.431 -41.106 1.00 72.56 110 THR A CA 1
ATOM 887 C C . THR A 1 110 ? 21.565 -0.394 -41.990 1.00 72.56 110 THR A C 1
ATOM 889 O O . THR A 1 110 ? 20.707 0.132 -42.710 1.00 72.56 110 THR A O 1
ATOM 892 N N . SER A 1 111 ? 21.734 -1.717 -41.943 1.00 84.19 111 SER A N 1
ATOM 893 C CA . SER A 1 111 ? 20.930 -2.658 -42.719 1.00 84.19 111 SER A CA 1
ATOM 894 C C . SER A 1 111 ? 19.464 -2.634 -42.264 1.00 84.19 111 SER A C 1
ATOM 896 O O . SER A 1 111 ? 19.146 -2.227 -41.146 1.00 84.19 111 SER A O 1
ATOM 898 N N . TYR A 1 112 ? 18.521 -3.055 -43.115 1.00 85.06 112 TYR A N 1
ATOM 899 C CA . TYR A 1 112 ? 17.108 -3.154 -42.710 1.00 85.06 112 TYR A CA 1
ATOM 900 C C . TYR A 1 112 ? 16.890 -4.090 -41.494 1.00 85.06 112 TYR A C 1
ATOM 902 O O . TYR A 1 112 ? 16.214 -3.666 -40.556 1.00 85.06 112 TYR A O 1
ATOM 910 N N . PRO A 1 113 ? 17.483 -5.301 -41.448 1.00 86.75 113 PRO A N 1
ATOM 911 C CA . PRO A 1 113 ? 17.520 -6.147 -40.253 1.00 86.75 113 PRO A CA 1
ATOM 912 C C . PRO A 1 113 ? 17.998 -5.435 -38.983 1.00 86.75 113 PRO A C 1
ATOM 914 O O . PRO A 1 113 ? 17.306 -5.502 -37.969 1.00 86.75 113 PRO A O 1
ATOM 917 N N . ASP A 1 114 ? 19.111 -4.702 -39.053 1.00 85.44 114 ASP A N 1
ATOM 918 C CA . ASP A 1 114 ? 19.684 -4.011 -37.891 1.00 85.44 114 ASP A CA 1
ATOM 919 C C . ASP A 1 114 ? 18.734 -2.921 -37.394 1.00 85.44 114 ASP A C 1
ATOM 921 O O . ASP A 1 114 ? 18.447 -2.832 -36.204 1.00 85.44 114 ASP A O 1
ATOM 925 N N . ARG A 1 115 ? 18.147 -2.139 -38.312 1.00 86.31 115 ARG A N 1
ATOM 926 C CA . ARG A 1 115 ? 17.135 -1.124 -37.973 1.00 86.31 115 ARG A CA 1
ATOM 927 C C . ARG A 1 115 ? 15.911 -1.737 -37.292 1.00 86.31 115 ARG A C 1
ATOM 929 O O . ARG A 1 115 ? 15.402 -1.173 -36.328 1.00 86.31 115 ARG A O 1
ATOM 936 N N . LYS A 1 116 ? 15.455 -2.906 -37.754 1.00 89.81 116 LYS A N 1
ATOM 937 C CA . LYS A 1 116 ? 14.333 -3.625 -37.133 1.00 89.81 116 LYS A CA 1
ATOM 938 C C . LYS A 1 116 ? 14.685 -4.116 -35.726 1.00 89.81 116 LYS A C 1
ATOM 940 O O . LYS A 1 116 ? 13.858 -3.998 -34.824 1.00 89.81 116 LYS A O 1
ATOM 945 N N . GLN A 1 117 ? 15.896 -4.636 -35.530 1.00 88.81 117 GLN A N 1
ATOM 946 C CA . GLN A 1 117 ? 16.387 -5.030 -34.207 1.00 88.81 117 GLN A CA 1
ATOM 947 C C . GLN A 1 117 ? 16.490 -3.828 -33.264 1.00 88.81 117 GLN A C 1
ATOM 949 O O . GLN A 1 117 ? 16.071 -3.920 -32.116 1.00 88.81 117 GLN A O 1
ATOM 954 N N . TYR A 1 118 ? 16.950 -2.682 -33.760 1.00 87.81 118 TYR A N 1
ATOM 955 C CA . TYR A 1 118 ? 16.990 -1.430 -33.009 1.00 87.81 118 TYR A CA 1
ATOM 956 C C . TYR A 1 118 ? 15.624 -0.989 -32.491 1.00 87.81 118 TYR A C 1
ATOM 958 O O . TYR A 1 118 ? 15.481 -0.694 -31.306 1.00 87.81 118 TYR A O 1
ATOM 966 N N . CYS A 1 119 ? 14.610 -0.981 -33.359 1.00 90.19 119 CYS A N 1
ATOM 967 C CA . CYS A 1 119 ? 13.244 -0.674 -32.943 1.00 90.19 119 CYS A CA 1
ATOM 968 C C . CYS A 1 119 ? 12.763 -1.644 -31.855 1.00 90.19 119 CYS A C 1
ATOM 970 O O . CYS A 1 119 ? 12.221 -1.200 -30.849 1.00 90.19 119 CYS A O 1
ATOM 972 N N . ALA A 1 120 ? 13.050 -2.943 -31.999 1.00 92.56 120 ALA A N 1
ATOM 973 C CA . ALA A 1 120 ? 12.676 -3.942 -31.001 1.00 92.56 120 ALA A CA 1
ATOM 974 C C . ALA A 1 120 ? 13.355 -3.712 -29.637 1.00 92.56 120 ALA A C 1
ATOM 976 O O . ALA A 1 120 ? 12.720 -3.894 -28.602 1.00 92.56 120 ALA A O 1
ATOM 977 N N . LEU A 1 121 ? 14.619 -3.277 -29.619 1.00 92.50 121 LEU A N 1
ATOM 978 C CA . LEU A 1 121 ? 15.322 -2.934 -28.379 1.00 92.50 121 LEU A CA 1
ATOM 979 C C . LEU A 1 121 ? 14.731 -1.698 -27.694 1.00 92.50 121 LEU A C 1
ATOM 981 O O . LEU A 1 121 ? 14.638 -1.658 -26.467 1.00 92.50 121 LEU A O 1
ATOM 985 N N . ILE A 1 122 ? 14.323 -0.695 -28.474 1.00 92.12 122 ILE A N 1
ATOM 986 C CA . ILE A 1 122 ? 13.644 0.494 -27.947 1.00 92.12 122 ILE A CA 1
ATOM 987 C C . ILE A 1 122 ? 12.297 0.095 -27.334 1.00 92.12 122 ILE A C 1
ATOM 989 O O . ILE A 1 122 ? 11.990 0.519 -26.220 1.00 92.12 122 ILE A O 1
ATOM 993 N N . ASP A 1 123 ? 11.528 -0.755 -28.014 1.00 94.19 123 ASP A N 1
ATOM 994 C CA . ASP A 1 123 ? 10.249 -1.255 -27.504 1.00 94.19 123 ASP A CA 1
ATOM 995 C C . ASP A 1 123 ? 10.435 -2.066 -26.211 1.00 94.19 123 ASP A C 1
ATOM 997 O O . ASP A 1 123 ? 9.697 -1.868 -25.245 1.00 94.19 123 ASP A O 1
ATOM 1001 N N . GLU A 1 124 ? 11.463 -2.920 -26.145 1.00 94.06 124 GLU A N 1
ATOM 1002 C CA . GLU A 1 124 ? 11.834 -3.672 -24.938 1.00 94.06 124 GLU A CA 1
ATOM 1003 C C . GLU A 1 124 ? 12.186 -2.733 -23.771 1.00 94.06 124 GLU A C 1
ATOM 1005 O O . GLU A 1 124 ? 11.750 -2.947 -22.638 1.00 94.06 124 GLU A O 1
ATOM 1010 N N . ALA A 1 125 ? 12.947 -1.663 -24.017 1.00 93.56 125 ALA A N 1
ATOM 1011 C CA . ALA A 1 125 ? 13.295 -0.690 -22.982 1.00 93.56 125 ALA A CA 1
ATOM 1012 C C . ALA A 1 125 ? 12.058 0.055 -22.454 1.00 93.56 125 ALA A C 1
ATOM 1014 O O . ALA A 1 125 ? 11.916 0.247 -21.243 1.00 93.56 125 ALA A O 1
ATOM 1015 N N . VAL A 1 126 ? 11.133 0.424 -23.347 1.00 93.94 126 VAL A N 1
ATOM 1016 C CA . VAL A 1 126 ? 9.871 1.082 -22.978 1.00 93.94 126 VAL A CA 1
ATOM 1017 C C . VAL A 1 126 ? 8.968 0.147 -22.171 1.00 93.94 126 VAL A C 1
ATOM 1019 O O . VAL A 1 126 ? 8.401 0.569 -21.162 1.00 93.94 126 VAL A O 1
ATOM 1022 N N . GLN A 1 127 ? 8.881 -1.132 -22.549 1.00 94.25 127 GLN A N 1
ATOM 1023 C CA . GLN A 1 127 ? 8.148 -2.149 -21.783 1.00 94.25 127 GLN A CA 1
ATOM 1024 C C . GLN A 1 127 ? 8.725 -2.346 -20.375 1.00 94.25 127 GLN A C 1
ATOM 1026 O O . GLN A 1 127 ? 7.970 -2.540 -19.425 1.00 94.25 127 GLN A O 1
ATOM 1031 N N . ASN A 1 128 ? 10.045 -2.221 -20.221 1.00 93.38 128 ASN A N 1
ATOM 1032 C CA . ASN A 1 128 ? 10.736 -2.305 -18.932 1.00 93.38 128 ASN A CA 1
ATOM 1033 C C . ASN A 1 128 ? 10.704 -0.999 -18.111 1.00 93.38 128 ASN A C 1
ATOM 1035 O O . ASN A 1 128 ? 11.350 -0.909 -17.068 1.00 93.38 128 ASN A O 1
ATOM 1039 N N . GLY A 1 129 ? 9.940 0.009 -18.544 1.00 91.81 129 GLY A N 1
ATOM 1040 C CA . GLY A 1 129 ? 9.667 1.217 -17.762 1.00 91.81 129 GLY A CA 1
ATOM 1041 C C . GLY A 1 129 ? 10.456 2.461 -18.168 1.00 91.81 129 GLY A C 1
ATOM 1042 O O . GLY A 1 129 ? 10.268 3.509 -17.544 1.00 91.81 129 GLY A O 1
ATOM 1043 N N . ALA A 1 130 ? 11.288 2.400 -19.215 1.00 93.31 130 ALA A N 1
ATOM 1044 C CA . ALA A 1 130 ? 11.939 3.592 -19.753 1.00 93.31 130 ALA A CA 1
ATOM 1045 C C . ALA A 1 130 ? 10.956 4.485 -20.524 1.00 93.31 130 ALA A C 1
ATOM 1047 O O . ALA A 1 130 ? 10.071 4.020 -21.243 1.00 93.31 130 ALA A O 1
ATOM 1048 N N . ARG A 1 131 ? 11.127 5.807 -20.445 1.00 92.44 131 ARG A N 1
ATOM 1049 C CA . ARG A 1 131 ? 10.429 6.723 -21.354 1.00 92.44 131 ARG A CA 1
ATOM 1050 C C . ARG A 1 131 ? 10.964 6.571 -22.773 1.00 92.44 131 ARG A C 1
ATOM 1052 O O . ARG A 1 131 ? 12.175 6.540 -23.003 1.00 92.44 131 ARG A O 1
ATOM 1059 N N . GLN A 1 132 ? 10.052 6.609 -23.740 1.00 90.19 132 GLN A N 1
ATOM 1060 C CA . GLN A 1 132 ? 10.383 6.540 -25.163 1.00 90.19 132 GLN A CA 1
ATOM 1061 C C . GLN A 1 132 ? 11.369 7.641 -25.588 1.00 90.19 132 GLN A C 1
ATOM 1063 O O . GLN A 1 132 ? 12.329 7.362 -26.295 1.00 90.19 132 GLN A O 1
ATOM 1068 N N . GLN A 1 133 ? 11.190 8.875 -25.099 1.00 90.81 133 GLN A N 1
ATOM 1069 C CA . GLN A 1 133 ? 12.085 9.998 -25.412 1.00 90.81 133 GLN A CA 1
ATOM 1070 C C . GLN A 1 133 ? 13.533 9.745 -24.968 1.00 90.81 133 GLN A C 1
ATOM 1072 O O . GLN A 1 133 ? 14.463 10.023 -25.719 1.00 90.81 133 GLN A O 1
ATOM 1077 N N . LEU A 1 134 ? 13.727 9.189 -23.768 1.00 88.44 134 LEU A N 1
ATOM 1078 C CA . LEU A 1 134 ? 15.062 8.869 -23.257 1.00 88.44 134 LEU A CA 1
ATOM 1079 C C . LEU A 1 134 ? 15.660 7.655 -23.970 1.00 88.44 134 LEU A C 1
ATOM 1081 O O . LEU A 1 134 ? 16.854 7.638 -24.249 1.00 88.44 134 LEU A O 1
ATOM 1085 N N . SER A 1 135 ? 14.824 6.678 -24.324 1.00 87.69 135 SER A N 1
ATOM 1086 C CA . SER A 1 135 ? 15.249 5.494 -25.078 1.00 87.69 135 SER A CA 1
ATOM 1087 C C . SER A 1 135 ? 15.777 5.878 -26.465 1.00 87.69 135 SER A C 1
ATOM 1089 O O . SER A 1 135 ? 16.848 5.434 -26.870 1.00 87.69 135 SER A O 1
ATOM 1091 N N . LEU A 1 136 ? 15.073 6.776 -27.161 1.00 86.94 136 LEU A N 1
ATOM 1092 C CA . LEU A 1 136 ? 15.505 7.326 -28.448 1.00 86.94 136 LEU A CA 1
ATOM 1093 C C . LEU A 1 136 ? 16.813 8.118 -28.326 1.00 86.94 136 LEU A C 1
ATOM 1095 O O . LEU A 1 136 ? 17.696 7.968 -29.169 1.00 86.94 136 LEU A O 1
ATOM 1099 N N . ALA A 1 137 ? 16.960 8.922 -27.269 1.00 87.50 137 ALA A N 1
ATOM 1100 C CA . ALA A 1 137 ? 18.172 9.700 -27.028 1.00 87.50 137 ALA A CA 1
ATOM 1101 C C . ALA A 1 137 ? 19.399 8.804 -26.785 1.00 87.50 137 ALA A C 1
ATOM 1103 O O . ALA A 1 137 ? 20.441 9.021 -27.392 1.00 87.50 137 ALA A O 1
ATOM 1104 N N . VAL A 1 138 ? 19.264 7.766 -25.953 1.00 85.38 138 VAL A N 1
ATOM 1105 C CA . VAL A 1 138 ? 20.351 6.818 -25.642 1.00 85.38 138 VAL A CA 1
ATOM 1106 C C . VAL A 1 138 ? 20.723 5.949 -26.846 1.00 85.38 138 VAL A C 1
ATOM 1108 O O . VAL A 1 138 ? 21.883 5.591 -27.008 1.00 85.38 138 VAL A O 1
ATOM 1111 N N . SER A 1 139 ? 19.756 5.625 -27.706 1.00 75.94 139 SER A N 1
ATOM 1112 C CA . SER A 1 139 ? 19.987 4.831 -28.917 1.00 75.94 139 SER A CA 1
ATOM 1113 C C . SER A 1 139 ? 20.622 5.617 -30.074 1.00 75.94 139 SER A C 1
ATOM 1115 O O . SER A 1 139 ? 21.003 4.995 -31.064 1.00 75.94 139 SER A O 1
ATOM 1117 N N . SER A 1 140 ? 20.680 6.950 -29.994 1.00 68.75 140 SER A N 1
ATOM 1118 C CA . SER A 1 140 ? 21.196 7.820 -31.067 1.00 68.75 140 SER A CA 1
ATOM 1119 C C . SER A 1 140 ? 22.675 8.203 -30.895 1.00 68.75 140 SER A C 1
ATOM 1121 O O . SER A 1 140 ? 23.187 8.983 -31.698 1.00 68.75 140 SER A O 1
ATOM 1123 N N . ILE A 1 141 ? 23.332 7.698 -29.843 1.00 55.84 141 ILE A N 1
ATOM 1124 C CA . ILE A 1 141 ? 24.756 7.894 -29.514 1.00 55.84 141 ILE A CA 1
ATOM 1125 C C . ILE A 1 141 ? 25.547 6.690 -30.023 1.00 55.84 141 ILE A C 1
ATOM 1127 O O . ILE A 1 141 ? 26.609 6.917 -30.644 1.00 55.84 141 ILE A O 1
#

Radius of gyration: 36.76 Å; chains: 1; bounding box: 62×27×100 Å

pLDDT: mean 83.76, std 12.6, range [33.66, 97.5]

Sequence (141 aa):
MSTEKSSQSWTKAQRLEAIMDCHSLNDDRLSSYCRENGIYPHHVKEWKSDFLSENQASDSTSRQEQKKLKQENKRLQKELNRKDRGLSETAALLVLSKKSQAIWVGGRLTSYPDRKQYCALIDEAVQNGARQQLSLAVSSI

Secondary structure (DSSP, 8-state):
------GGG--HHHHHHHHHHHHT--HHHHHHHHHHHT--HHHHHHHHHHHHHHHHHHHHHHHHHHHHHHHHHHHHHHHHHHHHHHHHHHHHHHHHHHHHHHH--TTSPPPHHHHHHHHHHHHHHHHTT--HHHHHHHHT-